Protein AF-A0A8I6SVI6-F1 (afdb_monomer_lite)

InterPro domains:
  IPR007714 CFA20 domain [PF05018] (24-116)
  IPR040441 Cilia- and flagella-associated protein 20/CFAP20DC [PTHR12458] (24-122)

Foldseek 3Di:
DKKKKWWKAQDPPPDDWFKFWFFQFQWPVRATATEIETQPDPDWDQDPRYTYHYDHDDNGTDMDIDPPQCVCCVRPVTGTDDTDDTDGDPRMDTDDIDIDPDDDDLVRDDCSPHPDNPPPPPVPPPDPPDDDD

Structure (mmCIF, N/CA/C/O backbone):
data_AF-A0A8I6SVI6-F1
#
_entry.id   AF-A0A8I6SVI6-F1
#
loop_
_atom_site.group_PDB
_atom_site.id
_atom_site.type_symbol
_atom_site.label_atom_id
_atom_site.label_alt_id
_atom_site.label_comp_id
_atom_site.label_asym_id
_atom_site.label_entity_id
_atom_site.label_seq_id
_atom_site.pdbx_PDB_ins_code
_atom_site.Cartn_x
_atom_site.Cartn_y
_atom_site.Cartn_z
_atom_site.occupancy
_atom_site.B_iso_or_equiv
_atom_site.auth_seq_id
_atom_site.auth_comp_id
_atom_site.auth_asym_id
_atom_site.auth_atom_id
_atom_site.pdbx_PDB_model_num
ATOM 1 N N . MET A 1 1 ? -7.631 -0.195 -13.099 1.00 59.94 1 MET A N 1
ATOM 2 C CA . MET A 1 1 ? -6.552 0.439 -12.311 1.00 59.94 1 MET A CA 1
ATOM 3 C C . MET A 1 1 ? -6.481 -0.371 -11.035 1.00 59.94 1 MET A C 1
ATOM 5 O O . MET A 1 1 ? -7.531 -0.573 -10.458 1.00 59.94 1 MET A O 1
ATOM 9 N N . LEU A 1 2 ? -5.340 -0.926 -10.628 1.00 71.19 2 LEU A N 1
ATOM 10 C CA . LEU A 1 2 ? -5.341 -1.778 -9.433 1.00 71.19 2 LEU A CA 1
ATOM 11 C C . LEU A 1 2 ? -5.183 -0.915 -8.175 1.00 71.19 2 LEU A C 1
ATOM 13 O O . LEU A 1 2 ? -4.125 -0.317 -7.952 1.00 71.19 2 LEU A O 1
ATOM 17 N N . ASN A 1 3 ? -6.232 -0.872 -7.364 1.00 75.69 3 ASN A N 1
ATOM 18 C CA . ASN A 1 3 ? -6.224 -0.308 -6.026 1.00 75.69 3 ASN A CA 1
ATOM 19 C C . ASN A 1 3 ? -6.046 -1.442 -5.014 1.00 75.69 3 ASN A C 1
ATOM 21 O O . ASN A 1 3 ? -6.615 -2.522 -5.150 1.00 75.69 3 ASN A O 1
ATOM 25 N N . CYS A 1 4 ? -5.207 -1.216 -4.012 1.00 75.94 4 CYS A N 1
ATOM 26 C CA . CYS A 1 4 ? -5.018 -2.131 -2.896 1.00 75.94 4 CYS A CA 1
ATOM 27 C C . CYS A 1 4 ? -5.595 -1.463 -1.651 1.00 75.94 4 CYS A C 1
ATOM 29 O O . CYS A 1 4 ? -5.118 -0.398 -1.255 1.00 75.94 4 CYS A O 1
ATOM 31 N N . GLU A 1 5 ? -6.621 -2.069 -1.067 1.00 75.88 5 GLU A N 1
ATOM 32 C CA . GLU A 1 5 ? -7.315 -1.545 0.103 1.00 75.88 5 GLU A CA 1
ATOM 33 C C . GLU A 1 5 ? -7.016 -2.412 1.318 1.00 75.88 5 GLU A C 1
ATOM 35 O O . GLU A 1 5 ? -7.085 -3.648 1.283 1.00 75.88 5 GLU A O 1
ATOM 40 N N . ILE A 1 6 ? -6.607 -1.752 2.398 1.00 76.69 6 ILE A N 1
ATOM 41 C CA . ILE A 1 6 ? -6.081 -2.410 3.588 1.00 76.69 6 ILE A CA 1
ATOM 42 C C . ILE A 1 6 ? -6.712 -1.793 4.811 1.00 76.69 6 ILE A C 1
ATOM 44 O O . ILE A 1 6 ? -6.546 -0.608 5.088 1.00 76.69 6 ILE A O 1
ATOM 48 N N . HIS A 1 7 ? -7.422 -2.626 5.562 1.00 76.19 7 HIS A N 1
ATOM 49 C CA . HIS A 1 7 ? -8.050 -2.234 6.813 1.00 76.19 7 HIS A CA 1
ATOM 50 C C . HIS A 1 7 ? -7.107 -2.598 7.949 1.00 76.19 7 HIS A C 1
ATOM 52 O O . HIS A 1 7 ? -6.901 -3.784 8.249 1.00 76.19 7 HIS A O 1
ATOM 58 N N . TYR A 1 8 ? -6.530 -1.571 8.562 1.00 69.94 8 TYR A N 1
ATOM 59 C CA . TYR A 1 8 ? -5.500 -1.703 9.578 1.00 69.94 8 TYR A CA 1
ATOM 60 C C . TYR A 1 8 ? -5.882 -0.916 10.831 1.00 69.94 8 TYR A C 1
ATOM 62 O O . TYR A 1 8 ? -6.409 0.190 10.766 1.00 69.94 8 TYR A O 1
ATOM 70 N N . ASP A 1 9 ? -5.609 -1.503 11.986 1.00 68.12 9 ASP A N 1
ATOM 71 C CA . ASP A 1 9 ? -5.763 -0.865 13.288 1.00 68.12 9 ASP A CA 1
ATOM 72 C C . ASP A 1 9 ? -4.379 -0.728 13.926 1.00 68.12 9 ASP A C 1
ATOM 74 O O . ASP A 1 9 ? -3.575 -1.677 13.985 1.00 68.12 9 ASP A O 1
ATOM 78 N N . LYS A 1 10 ? -4.087 0.503 14.348 1.00 61.69 10 LYS A N 1
ATOM 79 C CA . LYS A 1 10 ? -2.874 0.836 15.074 1.00 61.69 10 LYS A CA 1
ATOM 80 C C . LYS A 1 10 ? -3.076 0.425 16.525 1.00 61.69 10 LYS A C 1
ATOM 82 O O . LYS A 1 10 ? -3.597 1.181 17.339 1.00 61.69 10 LYS A O 1
ATOM 87 N N . PHE A 1 11 ? -2.567 -0.759 16.858 1.00 55.06 11 PHE A N 1
ATOM 88 C CA . PHE A 1 11 ? -2.551 -1.246 18.231 1.00 55.06 11 PHE A CA 1
ATOM 89 C C . PHE A 1 11 ? -1.974 -0.173 19.170 1.00 55.06 11 PHE A C 1
ATOM 91 O O . PHE A 1 11 ? -0.866 0.321 18.946 1.00 55.06 11 PHE A O 1
ATOM 98 N N . HIS A 1 12 ? -2.737 0.182 20.209 1.00 51.62 12 HIS A N 1
ATOM 99 C CA . HIS A 1 12 ? -2.562 1.343 21.099 1.00 51.62 12 HIS A CA 1
ATOM 100 C C . HIS A 1 12 ? -1.268 1.340 21.951 1.00 51.62 12 HIS A C 1
ATOM 102 O O . HIS A 1 12 ? -1.149 2.065 22.939 1.00 51.62 12 HIS A O 1
ATOM 108 N N . GLN A 1 13 ? -0.256 0.542 21.599 1.00 44.84 13 GLN A N 1
ATOM 109 C CA . GLN A 1 13 ? 1.055 0.626 22.229 1.00 44.84 13 GLN A CA 1
ATOM 110 C C . GLN A 1 13 ? 1.751 1.922 21.806 1.00 44.84 13 GLN A C 1
ATOM 112 O O . GLN A 1 13 ? 2.296 2.052 20.710 1.00 44.84 13 GLN A O 1
ATOM 117 N N . ARG A 1 14 ? 1.751 2.870 22.746 1.00 47.38 14 ARG A N 1
ATOM 118 C CA . ARG A 1 14 ? 2.279 4.244 22.730 1.00 47.38 14 ARG A CA 1
ATOM 119 C C . ARG A 1 14 ? 3.737 4.426 22.249 1.00 47.38 14 ARG A C 1
ATOM 121 O O . ARG A 1 14 ? 4.238 5.540 22.305 1.00 47.38 14 ARG A O 1
ATOM 128 N N . LEU A 1 15 ? 4.434 3.392 21.767 1.00 47.31 15 LEU A N 1
ATOM 129 C CA . LEU A 1 15 ? 5.882 3.429 21.507 1.00 47.31 15 LEU A CA 1
ATOM 130 C C . LEU A 1 15 ? 6.384 2.671 20.265 1.00 47.31 15 LEU A C 1
ATOM 132 O O . LEU A 1 15 ? 7.593 2.649 20.039 1.00 47.31 15 LEU A O 1
ATOM 136 N N . VAL A 1 16 ? 5.529 2.083 19.421 1.00 51.12 16 VAL A N 1
ATOM 137 C CA . VAL A 1 16 ? 6.027 1.304 18.270 1.00 51.12 16 VAL A CA 1
ATOM 138 C C . VAL A 1 16 ? 5.850 2.063 16.955 1.00 51.12 16 VAL A C 1
ATOM 140 O O . VAL A 1 16 ? 4.737 2.345 16.512 1.00 51.12 16 VAL A O 1
ATOM 143 N N . ARG A 1 17 ? 6.972 2.361 16.282 1.00 54.38 17 ARG A N 1
ATOM 144 C CA . ARG A 1 17 ? 6.989 2.781 14.873 1.00 54.38 17 ARG A CA 1
ATOM 145 C C . ARG A 1 17 ? 6.519 1.610 14.007 1.00 54.38 17 ARG A C 1
ATOM 147 O O . ARG A 1 17 ? 7.328 0.809 13.545 1.00 54.38 17 ARG A O 1
ATOM 154 N N . GLY A 1 18 ? 5.210 1.509 13.791 1.00 53.22 18 GLY A N 1
ATOM 155 C CA . GLY A 1 18 ? 4.641 0.609 12.793 1.00 53.22 18 GLY A CA 1
ATOM 156 C C . GLY A 1 18 ? 5.198 0.975 11.419 1.00 53.22 18 GLY A C 1
ATOM 157 O O . GLY A 1 18 ? 4.875 2.029 10.867 1.00 53.22 18 GLY A O 1
ATOM 158 N N . THR A 1 19 ? 6.101 0.147 10.899 1.00 54.97 19 THR A N 1
ATOM 159 C CA . THR A 1 19 ? 6.594 0.273 9.525 1.00 54.97 19 THR A CA 1
ATOM 160 C C . THR A 1 19 ? 5.779 -0.675 8.676 1.00 54.97 19 THR A C 1
ATOM 162 O O . THR A 1 19 ? 5.850 -1.881 8.856 1.00 54.97 19 THR A O 1
ATOM 165 N N . PHE A 1 20 ? 5.000 -0.145 7.753 1.00 58.91 20 PHE A N 1
ATOM 166 C CA . PHE A 1 20 ? 4.199 -0.922 6.829 1.00 58.91 20 PHE A CA 1
ATOM 167 C C . PHE A 1 20 ? 4.955 -1.049 5.499 1.00 58.91 20 PHE A C 1
ATOM 169 O O . PHE A 1 20 ? 4.998 -0.125 4.696 1.00 58.91 20 PHE A O 1
ATOM 176 N N . ARG A 1 21 ? 5.636 -2.169 5.246 1.00 59.94 21 ARG A N 1
ATOM 177 C CA . ARG A 1 21 ? 6.386 -2.344 3.987 1.00 59.94 21 ARG A CA 1
ATOM 178 C C . ARG A 1 21 ? 5.487 -2.906 2.907 1.00 59.94 21 ARG A C 1
ATOM 180 O O . ARG A 1 21 ? 5.402 -4.117 2.794 1.00 59.94 21 ARG A O 1
ATOM 187 N N . LEU A 1 22 ? 4.860 -2.067 2.099 1.00 64.44 22 LEU A N 1
ATOM 188 C CA . LEU A 1 22 ? 3.902 -2.572 1.134 1.00 64.44 22 LEU A CA 1
ATOM 189 C C . LEU A 1 22 ? 4.367 -2.533 -0.324 1.00 64.44 22 LEU A C 1
ATOM 191 O O . LEU A 1 22 ? 4.668 -1.501 -0.896 1.00 64.44 22 LEU A O 1
ATOM 195 N N . ASN A 1 23 ? 4.241 -3.709 -0.929 1.00 61.66 23 ASN A N 1
ATOM 196 C CA . ASN A 1 23 ? 4.236 -4.009 -2.349 1.00 61.66 23 ASN A CA 1
ATOM 197 C C . ASN A 1 23 ? 5.587 -3.953 -3.037 1.00 61.66 23 ASN A C 1
ATOM 199 O O . ASN A 1 23 ? 6.161 -2.896 -3.282 1.00 61.66 23 ASN A O 1
ATOM 203 N N . GLN A 1 24 ? 6.029 -5.149 -3.420 1.00 75.62 24 GLN A N 1
ATOM 204 C CA . GLN A 1 24 ? 6.870 -5.320 -4.584 1.00 75.62 24 GLN A CA 1
ATOM 205 C C . GLN A 1 24 ? 5.981 -5.219 -5.824 1.00 75.62 24 GLN A C 1
ATOM 207 O O . GLN A 1 24 ? 5.146 -6.090 -6.070 1.00 75.62 24 GLN A O 1
ATOM 212 N N . VAL A 1 25 ? 6.153 -4.133 -6.560 1.00 83.12 25 VAL A N 1
ATOM 213 C CA . VAL A 1 25 ? 5.450 -3.827 -7.800 1.00 83.12 25 VAL A CA 1
ATOM 214 C C . VAL A 1 25 ? 6.380 -4.078 -8.974 1.00 83.12 25 VAL A C 1
ATOM 216 O O . VAL A 1 25 ? 7.569 -3.759 -8.899 1.00 83.12 25 VAL A O 1
ATOM 219 N N . LEU A 1 26 ? 5.836 -4.661 -10.037 1.00 87.25 26 LEU A N 1
ATOM 220 C CA . LEU A 1 26 ? 6.501 -4.760 -11.325 1.00 87.25 26 LEU A CA 1
ATOM 221 C C . LEU A 1 26 ? 6.023 -3.621 -12.226 1.00 87.25 26 LEU A C 1
ATOM 223 O O . LEU A 1 26 ? 4.818 -3.413 -12.403 1.00 87.25 26 LEU A O 1
ATOM 227 N N . ASP A 1 27 ? 6.986 -2.906 -12.787 1.00 85.44 27 ASP A N 1
ATOM 228 C CA . ASP A 1 27 ? 6.750 -1.847 -13.762 1.00 85.44 27 ASP A CA 1
ATOM 229 C C . ASP A 1 27 ? 6.896 -2.356 -15.204 1.00 85.44 27 ASP A C 1
ATOM 231 O O . ASP A 1 27 ? 7.511 -3.393 -15.447 1.00 85.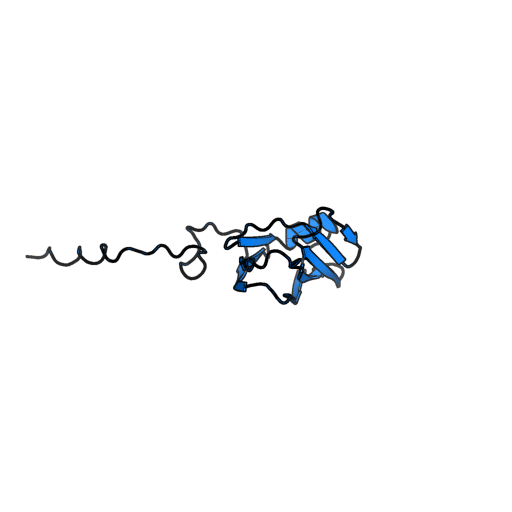44 27 ASP A O 1
ATOM 235 N N . ASP A 1 28 ? 6.413 -1.569 -16.167 1.00 88.19 28 ASP A N 1
ATOM 236 C CA . ASP A 1 28 ? 6.578 -1.761 -17.621 1.00 88.19 28 ASP A CA 1
ATOM 237 C C . ASP A 1 28 ? 8.016 -2.059 -18.084 1.00 88.19 28 ASP A C 1
ATOM 239 O O . ASP A 1 28 ? 8.234 -2.880 -18.974 1.00 88.19 28 ASP A O 1
ATOM 243 N N . HIS A 1 29 ? 9.015 -1.458 -17.443 1.00 87.25 29 HIS A N 1
ATOM 244 C CA . HIS A 1 29 ? 10.430 -1.743 -17.687 1.00 87.25 29 HIS A CA 1
ATOM 245 C C . HIS A 1 29 ? 10.929 -3.039 -17.021 1.00 87.25 29 HIS A C 1
ATOM 247 O O . HIS A 1 29 ? 12.136 -3.239 -16.889 1.00 87.25 29 HIS A O 1
ATOM 253 N N . SER A 1 30 ? 10.026 -3.909 -16.556 1.00 86.19 30 SER A N 1
ATOM 254 C CA . SER A 1 30 ? 10.331 -5.145 -15.818 1.00 86.19 30 SER A CA 1
ATOM 255 C C . SER A 1 30 ? 11.176 -4.919 -14.555 1.00 86.19 30 SER A C 1
ATOM 257 O O . SER A 1 30 ? 11.852 -5.824 -14.058 1.00 86.19 30 SER A O 1
ATOM 259 N N . MET A 1 31 ? 11.140 -3.701 -14.009 1.00 87.06 31 MET A N 1
ATOM 260 C CA . MET A 1 31 ? 11.834 -3.350 -12.776 1.00 87.06 31 MET A CA 1
ATOM 261 C C . MET A 1 31 ? 10.936 -3.604 -11.574 1.00 87.06 31 MET A C 1
ATOM 263 O O . MET A 1 31 ? 9.778 -3.194 -11.542 1.00 87.06 31 MET A O 1
ATOM 267 N N . LYS A 1 32 ? 11.504 -4.253 -10.556 1.00 88.88 32 LYS A N 1
ATOM 268 C CA . LYS A 1 32 ? 10.824 -4.519 -9.289 1.00 88.88 32 LYS A CA 1
ATOM 269 C C . LYS A 1 32 ? 11.055 -3.359 -8.334 1.00 88.88 32 LYS A C 1
ATOM 271 O O . LYS A 1 32 ? 12.180 -3.158 -7.873 1.00 88.88 32 LYS A O 1
ATOM 276 N N . ARG A 1 33 ? 9.992 -2.632 -8.008 1.00 87.81 33 ARG A N 1
ATOM 277 C CA . ARG A 1 33 ?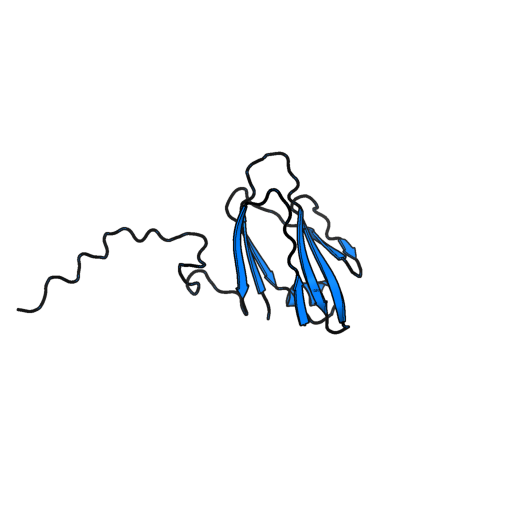 10.025 -1.505 -7.074 1.00 87.81 33 ARG A CA 1
ATOM 278 C C . ARG A 1 33 ? 9.326 -1.852 -5.779 1.00 87.81 33 ARG A C 1
ATOM 280 O O . ARG A 1 33 ? 8.382 -2.634 -5.776 1.00 87.81 33 ARG A O 1
ATOM 287 N N . LYS A 1 34 ? 9.796 -1.289 -4.673 1.00 88.12 34 LYS A N 1
ATOM 288 C CA . LYS A 1 34 ? 9.197 -1.493 -3.356 1.00 88.12 34 LYS A CA 1
ATOM 289 C C . LYS A 1 34 ? 8.664 -0.185 -2.816 1.00 88.12 34 LYS A C 1
ATOM 291 O O . LYS A 1 34 ? 9.396 0.805 -2.761 1.00 88.12 34 LYS A O 1
ATOM 296 N N . PHE A 1 35 ? 7.421 -0.203 -2.357 1.00 87.31 35 PHE A N 1
ATOM 297 C CA . PHE A 1 35 ? 6.877 0.903 -1.587 1.00 87.31 35 PHE A CA 1
ATOM 298 C C . PHE A 1 35 ? 6.947 0.579 -0.090 1.00 87.31 35 PHE A C 1
ATOM 300 O O . PHE A 1 35 ? 6.797 -0.547 0.381 1.00 87.31 35 PHE A O 1
ATOM 307 N N . HIS A 1 36 ? 7.292 1.581 0.695 1.00 84.75 36 HIS A N 1
ATOM 308 C CA . HIS A 1 36 ? 7.440 1.471 2.132 1.00 84.75 36 HIS A CA 1
ATOM 309 C C . HIS A 1 36 ? 6.608 2.582 2.717 1.00 84.75 36 HIS A C 1
ATOM 311 O O . HIS A 1 36 ? 6.921 3.743 2.504 1.00 84.75 36 HIS A O 1
ATOM 317 N N . PHE A 1 37 ? 5.569 2.254 3.458 1.00 81.75 37 PHE A N 1
ATOM 318 C CA . PHE A 1 37 ? 4.752 3.251 4.111 1.00 81.75 37 PHE A CA 1
ATOM 319 C C . PHE A 1 37 ? 5.011 3.216 5.611 1.00 81.75 37 PHE A C 1
ATOM 321 O O . PHE A 1 37 ? 5.150 2.160 6.223 1.00 81.75 37 PHE A O 1
ATOM 328 N N . SER A 1 38 ? 5.144 4.369 6.245 1.00 76.69 38 SER A N 1
ATOM 329 C CA . SER A 1 38 ? 5.489 4.398 7.665 1.00 76.69 38 SER A CA 1
ATOM 330 C C . SER A 1 38 ? 4.847 5.572 8.373 1.00 76.69 38 SER A C 1
ATOM 332 O O . SER A 1 38 ? 4.804 6.670 7.829 1.00 76.69 38 SER A O 1
ATOM 334 N N . ASN A 1 39 ? 4.423 5.332 9.615 1.00 70.69 39 ASN A N 1
ATOM 335 C CA . ASN A 1 39 ? 3.836 6.354 10.482 1.00 70.69 39 ASN A CA 1
ATOM 336 C C . ASN A 1 39 ? 4.877 7.277 11.150 1.00 70.69 39 ASN A C 1
ATOM 338 O O . ASN A 1 39 ? 4.527 8.181 11.897 1.00 70.69 39 ASN A O 1
ATOM 342 N N . GLY A 1 40 ? 6.174 6.996 10.983 1.00 59.69 40 GLY A N 1
ATOM 343 C CA . GLY A 1 40 ? 7.246 7.654 11.742 1.00 59.69 40 GLY A CA 1
ATOM 344 C C . GLY A 1 40 ? 8.102 8.641 10.954 1.00 59.69 40 GLY A C 1
ATOM 345 O O . GLY A 1 40 ? 8.915 9.333 11.561 1.00 59.69 40 GLY A O 1
ATOM 346 N N . ASN A 1 41 ? 7.965 8.687 9.629 1.00 59.84 41 ASN A N 1
ATOM 347 C CA . ASN A 1 41 ? 8.784 9.535 8.769 1.00 59.84 41 ASN A CA 1
ATOM 348 C C . ASN A 1 41 ? 7.883 10.568 8.101 1.00 59.84 41 ASN A C 1
ATOM 350 O O . ASN A 1 41 ? 6.942 10.183 7.423 1.00 59.84 41 ASN A O 1
ATOM 354 N N . ILE A 1 42 ? 8.185 11.855 8.264 1.00 59.31 42 ILE A N 1
ATOM 355 C CA . ILE A 1 42 ? 7.471 12.955 7.586 1.00 59.31 42 ILE A CA 1
ATOM 356 C C . ILE A 1 42 ? 7.996 13.127 6.146 1.00 59.31 42 ILE A C 1
ATOM 358 O O . ILE A 1 42 ? 7.299 13.613 5.258 1.00 59.31 42 ILE A O 1
ATOM 362 N N . VAL A 1 43 ? 9.232 12.689 5.888 1.00 62.34 43 VAL A N 1
ATOM 363 C CA . VAL A 1 43 ? 9.921 12.905 4.613 1.00 62.34 43 VAL A CA 1
ATOM 364 C C . VAL A 1 43 ? 9.675 11.742 3.655 1.00 62.34 43 VAL A C 1
ATOM 366 O O . VAL A 1 43 ? 9.961 10.586 3.970 1.00 62.34 43 VAL A O 1
ATOM 369 N N . LYS A 1 44 ? 9.196 12.067 2.450 1.00 74.94 44 LYS A N 1
ATOM 370 C CA . LYS A 1 44 ? 9.131 11.131 1.324 1.00 74.94 44 LYS A CA 1
ATOM 371 C C . LYS A 1 44 ? 10.537 10.951 0.755 1.00 74.94 44 LYS A C 1
ATOM 373 O O . LYS A 1 44 ? 11.144 11.923 0.312 1.00 74.94 44 LYS A O 1
ATOM 378 N N . LYS A 1 45 ? 11.057 9.722 0.756 1.00 82.56 45 LYS A N 1
ATOM 379 C CA . LYS A 1 45 ? 12.349 9.388 0.136 1.00 82.56 45 LYS A CA 1
ATOM 380 C C . LYS A 1 45 ? 12.097 8.506 -1.073 1.00 82.56 45 LYS A C 1
ATOM 382 O O . LYS A 1 45 ? 11.701 7.357 -0.915 1.00 82.56 45 LYS A O 1
ATOM 387 N N . VAL A 1 46 ? 12.345 9.038 -2.261 1.00 86.25 46 VAL A N 1
ATOM 388 C CA . VAL A 1 46 ? 12.157 8.318 -3.524 1.00 86.25 46 VAL A CA 1
ATOM 389 C C . VAL A 1 46 ? 13.523 7.863 -4.015 1.00 86.25 46 VAL A C 1
ATOM 391 O O . VAL A 1 46 ? 14.355 8.681 -4.398 1.00 86.25 46 VAL A O 1
ATOM 394 N N . GLY A 1 47 ? 13.785 6.563 -3.930 1.00 86.06 47 GLY A N 1
ATOM 395 C CA . GLY A 1 47 ? 14.953 5.924 -4.526 1.00 86.06 47 GLY A CA 1
ATOM 396 C C . GLY A 1 47 ? 14.553 5.116 -5.755 1.00 86.06 47 GLY A C 1
ATOM 397 O O . GLY A 1 47 ? 13.393 4.742 -5.900 1.00 86.06 47 GLY A O 1
ATOM 398 N N . LEU A 1 48 ? 15.522 4.796 -6.615 1.00 84.25 48 LEU A N 1
ATOM 399 C CA . LEU A 1 48 ? 15.297 4.079 -7.879 1.00 84.25 48 LEU A CA 1
ATOM 400 C C . LEU A 1 48 ? 14.523 2.760 -7.702 1.00 84.25 48 LEU A C 1
ATOM 402 O O . LEU A 1 48 ? 13.612 2.485 -8.473 1.00 84.25 48 LEU A O 1
ATOM 406 N N . PHE A 1 49 ? 14.832 1.974 -6.669 1.00 85.62 49 PHE A N 1
ATOM 407 C CA . PHE A 1 49 ? 14.169 0.686 -6.417 1.00 85.62 49 PHE A CA 1
ATOM 408 C C . PHE A 1 49 ? 13.212 0.707 -5.230 1.00 85.62 49 PHE A C 1
ATOM 410 O O . PHE A 1 49 ? 12.305 -0.116 -5.160 1.00 85.62 49 PHE A O 1
ATOM 417 N N . GLU A 1 50 ? 13.417 1.616 -4.280 1.00 87.12 50 GLU A N 1
ATOM 418 C CA . GLU A 1 50 ? 12.657 1.654 -3.034 1.00 87.12 50 GLU A CA 1
ATOM 419 C C . GLU A 1 50 ? 12.194 3.083 -2.760 1.00 87.12 50 GLU A C 1
ATOM 421 O O . GLU A 1 50 ? 12.989 4.025 -2.798 1.00 87.12 50 GLU A O 1
ATOM 426 N N . SER A 1 51 ? 10.905 3.236 -2.471 1.00 87.44 51 SER A N 1
ATOM 427 C CA . SER A 1 51 ? 10.287 4.505 -2.095 1.00 87.44 51 SER A CA 1
ATOM 428 C C . SER A 1 51 ? 9.701 4.420 -0.697 1.00 87.44 51 SER A C 1
ATOM 430 O O . SER A 1 51 ? 8.920 3.520 -0.401 1.00 87.44 51 SER A O 1
ATOM 432 N N . PHE A 1 52 ? 10.036 5.392 0.145 1.00 85.44 52 PHE A N 1
ATOM 433 C CA . PHE A 1 52 ? 9.500 5.556 1.489 1.00 85.44 52 PHE A CA 1
ATOM 434 C C . PHE A 1 52 ? 8.482 6.691 1.497 1.00 85.44 52 PHE A C 1
ATOM 436 O O . PHE A 1 52 ? 8.800 7.837 1.177 1.00 85.44 52 PHE A O 1
ATOM 443 N N . LEU A 1 53 ? 7.256 6.353 1.868 1.00 84.19 53 LEU A N 1
ATOM 444 C CA . LEU A 1 53 ? 6.089 7.207 1.920 1.00 84.19 53 LEU A CA 1
ATOM 445 C C . LEU A 1 53 ? 5.652 7.372 3.378 1.00 84.19 53 LEU A C 1
ATOM 447 O O . LEU A 1 53 ? 5.558 6.418 4.154 1.00 84.19 53 LEU A O 1
ATOM 451 N N . ALA A 1 54 ? 5.417 8.621 3.752 1.00 80.81 54 ALA A N 1
ATOM 452 C CA . ALA A 1 54 ? 4.823 8.978 5.027 1.00 80.81 54 ALA A CA 1
ATOM 453 C C . ALA A 1 54 ? 3.330 8.637 5.005 1.00 80.81 54 ALA A C 1
ATOM 455 O O . ALA A 1 54 ? 2.658 8.913 4.009 1.00 80.81 54 ALA A O 1
ATOM 456 N N . MET A 1 55 ? 2.818 8.074 6.094 1.00 77.12 55 MET A N 1
ATOM 457 C CA . MET A 1 55 ? 1.382 7.977 6.348 1.00 77.12 55 MET A CA 1
ATOM 458 C C . MET A 1 55 ? 1.095 8.493 7.743 1.00 77.12 55 MET A C 1
ATOM 460 O O . MET A 1 55 ? 1.915 8.328 8.639 1.00 77.12 55 MET A O 1
ATOM 464 N N . GLU A 1 56 ? -0.075 9.076 7.923 1.00 75.50 56 GLU A N 1
ATOM 465 C CA . GLU A 1 56 ? -0.577 9.459 9.230 1.00 75.50 56 GLU A CA 1
ATOM 466 C C . GLU A 1 56 ? -1.740 8.532 9.559 1.00 75.50 56 GLU A C 1
ATOM 468 O O . GLU A 1 56 ? -2.681 8.413 8.778 1.00 75.50 56 GLU A O 1
ATOM 473 N N . LEU A 1 57 ? -1.618 7.803 10.668 1.00 75.19 57 LEU A N 1
ATOM 474 C CA . LEU A 1 57 ? -2.618 6.829 11.098 1.00 75.19 57 LEU A CA 1
ATOM 475 C C . LEU A 1 57 ? -3.347 7.383 12.319 1.00 75.19 57 LEU A C 1
ATOM 477 O O . LEU A 1 57 ? -2.695 7.781 13.294 1.00 75.19 57 LEU A O 1
ATOM 481 N N . THR A 1 58 ? -4.675 7.339 12.305 1.00 76.19 58 THR A N 1
ATOM 482 C CA . THR A 1 58 ? -5.487 7.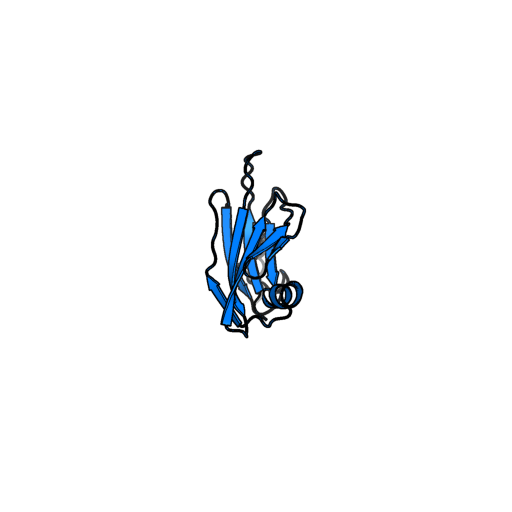651 13.485 1.00 76.19 58 THR A CA 1
ATOM 483 C C . THR A 1 58 ? -5.414 6.487 14.490 1.00 76.19 58 THR A C 1
ATOM 485 O O . THR A 1 58 ? -5.025 5.373 14.124 1.00 76.19 58 THR A O 1
ATOM 488 N N . PRO A 1 59 ? -5.733 6.703 15.779 1.00 72.19 59 PRO A N 1
ATOM 489 C CA . PRO A 1 59 ? -5.758 5.633 16.784 1.00 72.19 59 PRO A CA 1
ATOM 490 C C . PRO A 1 59 ? -6.924 4.636 16.629 1.00 72.19 59 PRO A C 1
ATOM 492 O O . PRO A 1 59 ? -7.081 3.777 17.492 1.00 72.19 59 PRO A O 1
ATOM 495 N N . GLU A 1 60 ? -7.735 4.746 15.576 1.00 78.56 60 GLU A N 1
ATOM 496 C CA . GLU A 1 60 ? -8.893 3.886 15.316 1.00 78.56 60 GLU A CA 1
ATOM 497 C C . GLU A 1 60 ? -8.627 2.891 14.167 1.00 78.56 60 GLU A C 1
ATOM 499 O O . GLU A 1 60 ? -7.493 2.698 13.714 1.00 78.56 60 GLU A O 1
ATOM 504 N N . TRP A 1 61 ? -9.686 2.238 13.676 1.00 79.12 61 TRP A N 1
ATOM 505 C CA . TRP A 1 61 ? -9.627 1.504 12.416 1.00 79.12 61 TRP A CA 1
ATOM 506 C C . TRP A 1 61 ? -9.406 2.479 11.271 1.00 79.12 61 TRP A C 1
ATOM 508 O O . TRP A 1 61 ? -10.204 3.381 11.041 1.00 79.12 61 TRP A O 1
ATOM 518 N N . ASN A 1 62 ? -8.335 2.258 10.528 1.00 79.62 62 ASN A N 1
ATOM 519 C CA . ASN A 1 62 ? -8.005 3.052 9.369 1.00 79.62 62 ASN A CA 1
ATOM 520 C C . ASN A 1 62 ? -8.183 2.216 8.095 1.00 79.62 62 ASN A C 1
ATOM 522 O O . ASN A 1 62 ? -7.828 1.031 8.041 1.00 79.62 62 ASN A O 1
ATOM 526 N N . GLN A 1 63 ? -8.679 2.867 7.050 1.00 80.19 63 GLN A N 1
ATOM 527 C CA . GLN A 1 63 ? -8.742 2.338 5.694 1.00 80.19 63 GLN A CA 1
ATOM 528 C C . GLN A 1 63 ? -7.619 2.979 4.882 1.00 80.19 63 GLN A C 1
ATOM 530 O O . GLN A 1 63 ? -7.583 4.194 4.704 1.00 80.19 63 GLN A O 1
ATOM 535 N N . LEU A 1 64 ? -6.650 2.171 4.449 1.00 80.50 64 LEU A N 1
ATOM 536 C CA . LEU A 1 64 ? -5.585 2.618 3.561 1.00 80.50 64 LEU A CA 1
ATOM 537 C C . LEU A 1 64 ? -5.915 2.191 2.142 1.00 80.50 64 LEU A C 1
ATOM 539 O O . LEU A 1 64 ? -5.905 1.000 1.838 1.00 80.50 64 LEU A O 1
ATOM 543 N N . GLU A 1 65 ? -6.126 3.174 1.281 1.00 84.25 65 GLU A N 1
ATOM 544 C CA . GLU A 1 65 ? -6.344 2.950 -0.138 1.00 84.25 65 GLU A CA 1
ATOM 545 C C . GLU A 1 65 ? -5.109 3.333 -0.932 1.00 84.25 65 GLU A C 1
ATOM 547 O O . GLU A 1 65 ? -4.625 4.468 -0.895 1.00 84.25 65 GLU A O 1
ATOM 552 N N . LEU A 1 66 ? -4.581 2.362 -1.662 1.00 85.00 66 LEU A N 1
ATOM 553 C CA . LEU A 1 66 ? -3.348 2.521 -2.404 1.00 85.00 66 LEU A CA 1
ATOM 554 C C . LEU A 1 66 ? -3.620 2.330 -3.874 1.00 85.00 66 LEU A C 1
ATOM 556 O O . LEU A 1 66 ? -3.688 1.209 -4.376 1.00 85.00 66 LEU A O 1
ATOM 560 N N . ASN A 1 67 ? -3.701 3.451 -4.575 1.00 87.56 67 ASN A N 1
ATOM 561 C CA . ASN A 1 67 ? -3.702 3.444 -6.022 1.00 87.56 67 ASN A CA 1
ATOM 562 C C . ASN A 1 67 ? -2.275 3.194 -6.523 1.00 87.56 67 ASN A C 1
ATOM 564 O O . ASN A 1 67 ? -1.465 4.118 -6.646 1.00 87.56 67 ASN A O 1
ATOM 568 N N . LEU A 1 68 ? -1.958 1.924 -6.784 1.00 86.12 68 LEU A N 1
ATOM 569 C CA . LEU A 1 68 ? -0.612 1.504 -7.175 1.00 86.12 68 LEU A CA 1
ATOM 570 C C . LEU A 1 68 ? -0.203 2.129 -8.508 1.00 86.12 68 LEU A C 1
ATOM 572 O O . LEU A 1 68 ? 0.933 2.567 -8.654 1.00 86.12 68 LEU A O 1
ATOM 576 N N . GLN A 1 69 ? -1.149 2.262 -9.437 1.00 87.19 69 GLN A N 1
ATOM 577 C CA . GLN A 1 69 ? -0.913 2.885 -10.735 1.00 87.19 69 GLN A CA 1
ATOM 578 C C . GLN A 1 69 ? -0.599 4.380 -10.625 1.00 87.19 69 GLN A C 1
ATOM 580 O O . GLN A 1 69 ? 0.290 4.885 -11.312 1.00 87.19 69 GLN A O 1
ATOM 585 N N . HIS A 1 70 ? -1.305 5.103 -9.756 1.00 88.56 70 HIS A N 1
ATOM 586 C CA . HIS A 1 70 ? -1.005 6.507 -9.504 1.00 88.56 70 HIS A CA 1
ATOM 587 C C . HIS A 1 70 ? 0.354 6.666 -8.815 1.00 88.56 70 HIS A C 1
ATOM 589 O O . HIS A 1 70 ? 1.123 7.557 -9.171 1.00 88.56 70 HIS A O 1
ATOM 595 N N . LEU A 1 71 ? 0.674 5.793 -7.856 1.00 87.25 71 LEU A N 1
ATOM 596 C CA . LEU A 1 71 ? 1.941 5.833 -7.128 1.00 87.25 71 LEU A CA 1
ATOM 597 C C . LEU A 1 71 ? 3.147 5.554 -8.031 1.00 87.25 71 LEU A C 1
ATOM 599 O O . LEU A 1 71 ? 4.112 6.316 -7.973 1.00 87.25 71 LEU A O 1
ATOM 603 N N . THR A 1 72 ? 3.099 4.525 -8.885 1.00 87.81 72 THR A N 1
ATOM 604 C CA . THR A 1 72 ? 4.198 4.229 -9.823 1.00 87.81 72 THR A CA 1
ATOM 605 C C . THR A 1 72 ? 4.405 5.376 -10.802 1.00 87.81 72 THR A C 1
ATOM 607 O O . THR A 1 72 ? 5.526 5.858 -10.955 1.00 87.81 72 THR A O 1
ATOM 610 N N . ASN A 1 73 ? 3.321 5.895 -11.385 1.00 90.62 73 ASN A N 1
ATOM 611 C CA . ASN 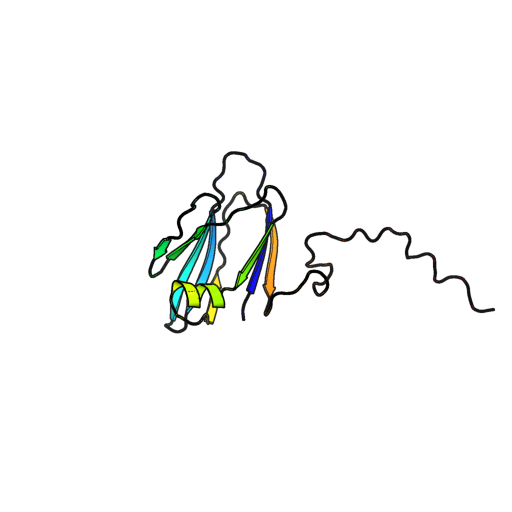A 1 73 ? 3.407 6.983 -12.350 1.00 90.62 73 ASN A CA 1
ATOM 612 C C . ASN A 1 73 ? 3.953 8.265 -11.697 1.00 90.62 73 ASN A C 1
ATOM 614 O O . ASN A 1 73 ? 4.843 8.917 -12.229 1.00 90.62 73 ASN A O 1
ATOM 618 N N . LYS A 1 74 ? 3.491 8.599 -10.487 1.00 89.81 74 LYS A N 1
ATOM 619 C CA . LYS A 1 74 ? 3.918 9.815 -9.784 1.00 89.81 74 LYS A CA 1
ATOM 620 C C . LYS A 1 74 ? 5.368 9.774 -9.305 1.00 89.81 74 LYS A C 1
ATOM 622 O O . LYS A 1 74 ? 6.018 10.814 -9.271 1.00 89.81 74 LYS A O 1
ATOM 627 N N . LEU A 1 75 ? 5.853 8.613 -8.868 1.00 88.25 75 LEU A N 1
ATOM 628 C CA . LEU A 1 75 ? 7.187 8.483 -8.274 1.00 88.25 75 LEU A CA 1
ATOM 629 C C . LEU A 1 75 ? 8.260 8.152 -9.310 1.00 88.25 75 LEU A C 1
ATOM 631 O O . LEU A 1 75 ? 9.402 8.578 -9.158 1.00 88.25 75 LEU A O 1
ATOM 635 N N . TYR A 1 76 ? 7.891 7.406 -10.350 1.00 88.50 76 TYR A N 1
ATOM 636 C CA . TYR A 1 76 ? 8.833 6.830 -11.301 1.00 88.50 76 TYR A CA 1
ATOM 637 C C . TYR A 1 76 ? 8.531 7.158 -12.764 1.00 88.50 76 TYR A C 1
ATOM 639 O O . TYR A 1 76 ? 9.387 6.911 -13.609 1.00 88.50 76 TYR A O 1
ATOM 647 N N . GLY A 1 77 ? 7.356 7.716 -13.075 1.00 89.50 77 GLY A N 1
ATOM 648 C CA . GLY A 1 77 ? 6.936 8.005 -14.451 1.00 89.50 77 GLY A CA 1
ATOM 649 C C . GLY A 1 77 ? 6.596 6.759 -15.273 1.00 89.50 77 GLY A C 1
ATOM 650 O O . GLY A 1 77 ? 6.521 6.836 -16.495 1.00 89.50 77 GLY A O 1
ATOM 651 N N . THR A 1 78 ? 6.419 5.612 -14.617 1.00 89.56 78 THR A N 1
ATOM 652 C CA . THR A 1 78 ? 6.242 4.293 -15.239 1.00 89.56 78 THR A CA 1
ATOM 653 C C . THR A 1 78 ? 4.840 3.741 -15.021 1.00 89.56 78 THR A C 1
ATOM 655 O O . THR A 1 78 ? 4.118 4.116 -14.082 1.00 89.56 78 THR A O 1
ATOM 658 N N . LYS A 1 79 ? 4.432 2.815 -15.893 1.00 89.69 79 LYS A N 1
ATOM 659 C CA . LYS A 1 79 ? 3.142 2.135 -15.766 1.00 89.69 79 LYS A CA 1
ATOM 660 C C . LYS A 1 79 ? 3.250 0.937 -14.827 1.00 89.69 79 LYS A C 1
ATOM 662 O O . LYS A 1 79 ? 4.133 0.096 -14.968 1.00 89.69 79 LYS A O 1
ATOM 667 N N . PHE A 1 80 ? 2.295 0.859 -13.905 1.00 87.31 80 PHE A N 1
ATOM 668 C CA . PHE A 1 80 ? 2.067 -0.315 -13.071 1.00 87.31 80 PHE A CA 1
ATOM 669 C C . PHE A 1 80 ? 1.630 -1.499 -13.937 1.00 87.31 80 PHE A C 1
ATOM 671 O O . PHE A 1 80 ? 0.693 -1.357 -14.728 1.00 87.31 80 PHE A O 1
ATOM 678 N N . GLN A 1 81 ? 2.270 -2.654 -13.757 1.00 89.12 81 GLN A N 1
ATOM 679 C CA . GLN A 1 81 ? 1.892 -3.899 -14.421 1.00 89.12 81 GLN A CA 1
ATOM 680 C C . GLN A 1 81 ? 1.208 -4.855 -13.442 1.00 89.12 81 GLN A C 1
ATOM 682 O O . GLN A 1 81 ? 0.047 -5.210 -13.631 1.00 89.12 81 GLN A O 1
ATOM 687 N N . GLU A 1 82 ? 1.908 -5.245 -12.378 1.00 86.31 82 GLU A N 1
ATOM 688 C CA . GLU A 1 82 ? 1.391 -6.193 -11.392 1.00 86.31 82 GLU A CA 1
ATOM 689 C C . GLU A 1 82 ? 1.962 -5.955 -9.991 1.00 86.31 82 GLU A C 1
ATOM 691 O O . GLU A 1 82 ? 3.025 -5.358 -9.798 1.00 86.31 82 GLU A O 1
ATOM 696 N N . CYS A 1 83 ? 1.245 -6.462 -8.989 1.00 86.75 83 CYS A N 1
ATOM 697 C CA . CYS A 1 83 ? 1.716 -6.523 -7.614 1.00 86.75 83 CYS A CA 1
ATOM 698 C C . CYS A 1 83 ? 2.175 -7.952 -7.316 1.00 86.75 83 CYS A C 1
ATOM 700 O O . CYS A 1 83 ? 1.352 -8.852 -7.178 1.00 86.75 83 CYS A O 1
ATOM 702 N N . THR A 1 84 ? 3.483 -8.160 -7.178 1.00 87.31 84 THR A N 1
ATOM 703 C CA . THR A 1 84 ? 4.054 -9.496 -6.967 1.00 87.31 84 THR A CA 1
ATOM 704 C C . THR A 1 84 ? 3.905 -9.962 -5.518 1.00 87.31 84 THR A C 1
ATOM 706 O O . THR A 1 84 ? 3.659 -11.139 -5.264 1.00 87.31 84 THR A O 1
ATOM 709 N N . ARG A 1 85 ? 4.106 -9.071 -4.533 1.00 85.62 85 ARG A N 1
ATOM 710 C CA . ARG A 1 85 ? 4.133 -9.478 -3.118 1.00 85.62 85 ARG A CA 1
ATOM 711 C C . ARG A 1 85 ? 3.802 -8.350 -2.153 1.00 85.62 85 ARG A C 1
ATOM 713 O O . ARG A 1 85 ? 4.412 -7.286 -2.227 1.00 85.62 85 ARG A O 1
ATOM 720 N N . ILE A 1 86 ? 2.949 -8.642 -1.170 1.00 85.31 86 ILE A N 1
ATOM 721 C CA . ILE A 1 86 ? 2.667 -7.767 -0.025 1.00 85.31 86 ILE A CA 1
ATOM 722 C C . ILE A 1 86 ? 3.477 -8.241 1.186 1.00 85.31 86 ILE A C 1
ATOM 724 O O . ILE A 1 86 ? 3.480 -9.430 1.509 1.00 85.31 86 ILE A O 1
ATOM 728 N N . HIS A 1 87 ? 4.179 -7.326 1.856 1.00 84.75 87 HIS A N 1
ATOM 729 C CA . HIS A 1 87 ? 4.828 -7.599 3.136 1.00 84.75 87 HIS A CA 1
ATOM 730 C C . HIS A 1 87 ? 4.097 -6.834 4.233 1.00 84.75 87 HIS A C 1
ATOM 732 O O . HIS A 1 87 ? 3.706 -5.684 4.067 1.00 84.75 87 HIS A O 1
ATOM 738 N N . ILE A 1 88 ? 3.906 -7.468 5.382 1.00 81.38 88 ILE A N 1
ATOM 739 C CA . ILE A 1 88 ? 3.263 -6.816 6.516 1.00 81.38 88 ILE A CA 1
ATOM 740 C C . ILE A 1 88 ? 4.108 -7.090 7.745 1.00 81.38 88 ILE A C 1
ATOM 742 O O . ILE A 1 88 ? 4.557 -8.214 7.966 1.00 81.38 88 ILE A O 1
ATOM 746 N N . HIS A 1 89 ? 4.408 -6.031 8.489 1.00 76.12 89 HIS A N 1
ATOM 747 C CA . HIS A 1 89 ? 5.243 -6.127 9.675 1.00 76.12 89 HIS A CA 1
ATOM 748 C C . HIS A 1 89 ? 4.452 -6.560 10.908 1.00 76.12 89 HIS A C 1
ATOM 750 O O . HIS A 1 89 ? 3.245 -6.343 10.970 1.00 76.12 89 HIS A O 1
ATOM 756 N N . PRO A 1 90 ? 5.147 -7.092 11.927 1.00 67.19 90 PRO A N 1
ATOM 757 C CA . PRO A 1 90 ? 4.573 -7.291 13.253 1.00 67.19 90 PRO A CA 1
ATOM 758 C C . PRO A 1 90 ? 4.039 -5.978 13.855 1.00 67.19 90 PRO A C 1
ATOM 760 O O . PRO A 1 90 ? 4.506 -4.894 13.499 1.00 67.19 90 PRO A O 1
ATOM 763 N N . ASN A 1 91 ? 3.118 -6.083 14.819 1.00 73.44 91 ASN A N 1
ATOM 764 C CA . ASN A 1 91 ? 2.466 -4.967 15.531 1.00 73.44 91 ASN A CA 1
ATOM 765 C C . ASN A 1 91 ? 1.419 -4.174 14.727 1.00 73.44 91 ASN A C 1
ATOM 767 O O . ASN A 1 91 ? 1.160 -3.009 15.026 1.00 73.44 91 ASN A O 1
ATOM 771 N N . CYS A 1 92 ? 0.780 -4.799 13.738 1.00 74.00 92 CYS A N 1
ATOM 772 C CA . CYS A 1 92 ? -0.457 -4.294 13.145 1.00 74.00 92 CYS A CA 1
ATOM 773 C C . CYS A 1 92 ? -1.597 -5.292 13.360 1.00 74.00 92 CYS A C 1
ATOM 775 O O . CYS A 1 92 ? -1.391 -6.506 13.271 1.00 74.00 92 CYS A O 1
ATOM 777 N N . ARG A 1 93 ? -2.813 -4.789 13.589 1.00 76.88 93 ARG A N 1
ATOM 778 C CA . ARG A 1 93 ? -4.018 -5.614 13.542 1.00 76.88 93 ARG A CA 1
ATOM 779 C C . ARG A 1 93 ? -4.667 -5.432 12.178 1.00 76.88 93 ARG A C 1
ATOM 781 O O . ARG A 1 93 ? -5.096 -4.339 11.828 1.00 76.88 93 ARG A O 1
ATOM 788 N N . LEU A 1 94 ? -4.704 -6.506 11.399 1.00 81.44 94 LEU A N 1
ATOM 789 C CA . LEU A 1 94 ? -5.349 -6.515 10.091 1.00 81.44 94 LEU A CA 1
ATOM 790 C C . LEU A 1 94 ? -6.770 -7.031 10.240 1.00 81.44 94 LEU A C 1
ATOM 792 O O . LEU A 1 94 ? -7.003 -8.014 10.944 1.00 81.44 94 LEU A O 1
ATOM 796 N N . ARG A 1 95 ? -7.706 -6.398 9.539 1.00 82.69 95 ARG A N 1
ATOM 797 C CA . ARG A 1 95 ? -9.058 -6.941 9.392 1.00 82.69 95 ARG A CA 1
ATOM 798 C C . ARG A 1 95 ? -9.246 -7.562 8.023 1.00 82.69 95 ARG A C 1
ATOM 800 O O . ARG A 1 95 ? -9.735 -8.683 7.935 1.00 82.69 95 ARG A O 1
ATOM 807 N N . ARG A 1 96 ? -8.894 -6.823 6.967 1.00 81.75 96 ARG A N 1
ATOM 808 C CA . ARG A 1 96 ? -9.107 -7.211 5.567 1.00 81.75 96 ARG A CA 1
ATOM 809 C C . ARG A 1 96 ? -8.044 -6.583 4.676 1.00 81.75 96 ARG A C 1
ATOM 811 O O . ARG A 1 96 ? -7.585 -5.475 4.949 1.00 81.75 96 ARG A O 1
ATOM 818 N N . ILE A 1 97 ? -7.691 -7.313 3.626 1.00 85.00 97 ILE A N 1
ATOM 819 C CA . ILE A 1 97 ? -6.856 -6.857 2.516 1.00 85.00 97 ILE A CA 1
ATOM 820 C C . ILE A 1 97 ? -7.536 -7.348 1.254 1.00 85.00 97 ILE A C 1
ATOM 822 O O . ILE A 1 97 ? -7.803 -8.545 1.136 1.00 85.00 97 ILE A O 1
ATOM 826 N N . TYR A 1 98 ? -7.823 -6.440 0.336 1.00 85.88 98 TYR A N 1
ATOM 827 C CA . TYR A 1 98 ? -8.391 -6.788 -0.956 1.00 85.88 98 TYR A CA 1
ATOM 828 C C . TYR A 1 98 ? -7.856 -5.860 -2.037 1.00 85.88 98 TYR A C 1
ATOM 830 O O . TYR A 1 98 ? -7.311 -4.788 -1.768 1.00 85.88 98 TYR A O 1
ATOM 838 N N . PHE A 1 99 ? -7.978 -6.321 -3.274 1.00 85.88 99 PHE A N 1
ATOM 839 C CA . PHE A 1 99 ? -7.705 -5.513 -4.447 1.00 85.88 99 PHE A CA 1
ATOM 840 C C . PHE A 1 99 ? -9.028 -5.111 -5.088 1.00 85.88 99 PHE A C 1
ATOM 842 O O . PHE A 1 99 ? -9.953 -5.922 -5.159 1.00 85.88 99 PHE A O 1
ATOM 849 N N . SER A 1 100 ? -9.105 -3.868 -5.539 1.00 85.25 100 SER A N 1
ATOM 850 C CA . SER A 1 100 ? -10.259 -3.278 -6.206 1.00 85.25 100 SER A CA 1
ATOM 851 C C . SER A 1 100 ? -9.820 -2.640 -7.527 1.00 85.25 100 SER A C 1
ATOM 853 O O . SER A 1 100 ? -8.697 -2.156 -7.665 1.00 85.25 100 SER A O 1
ATOM 855 N N . ASP A 1 101 ? -10.696 -2.655 -8.532 1.00 81.94 101 ASP A N 1
ATOM 856 C CA . ASP A 1 101 ? -10.405 -2.062 -9.850 1.00 81.94 101 ASP A CA 1
ATOM 857 C C . ASP A 1 101 ? -10.650 -0.546 -9.904 1.00 81.94 101 ASP A C 1
ATOM 859 O O . ASP A 1 101 ? -10.190 0.151 -10.820 1.00 81.94 101 ASP A O 1
ATOM 863 N N . LYS A 1 102 ? -11.423 -0.047 -8.939 1.00 78.75 102 LYS A N 1
ATOM 864 C CA . LYS A 1 102 ? -11.796 1.353 -8.757 1.00 78.75 102 LYS A CA 1
ATOM 865 C C . LYS A 1 102 ? -11.983 1.638 -7.268 1.00 78.75 102 LYS A C 1
ATOM 867 O O . LYS A 1 102 ? -12.100 0.712 -6.473 1.00 78.75 102 LYS A O 1
ATOM 872 N N . HIS A 1 103 ? -11.998 2.918 -6.911 1.00 79.75 103 HIS A N 1
ATOM 873 C CA . HIS A 1 103 ? -12.466 3.345 -5.596 1.00 79.75 103 HIS A CA 1
ATOM 874 C C . HIS A 1 103 ? -13.971 3.069 -5.517 1.00 79.75 103 HIS A C 1
ATOM 876 O O . HIS A 1 103 ? -14.707 3.465 -6.427 1.00 79.75 103 HIS A O 1
ATOM 882 N N . TYR A 1 104 ? -14.394 2.338 -4.492 1.00 78.75 104 TYR A N 1
ATOM 883 C CA . TYR A 1 104 ? -15.800 2.065 -4.231 1.00 78.75 104 TYR A CA 1
ATOM 884 C C . TYR A 1 104 ? -16.220 2.819 -2.972 1.00 78.75 104 TYR A C 1
ATOM 886 O O . TYR A 1 104 ? -15.574 2.701 -1.934 1.00 78.75 104 TYR A O 1
ATOM 894 N N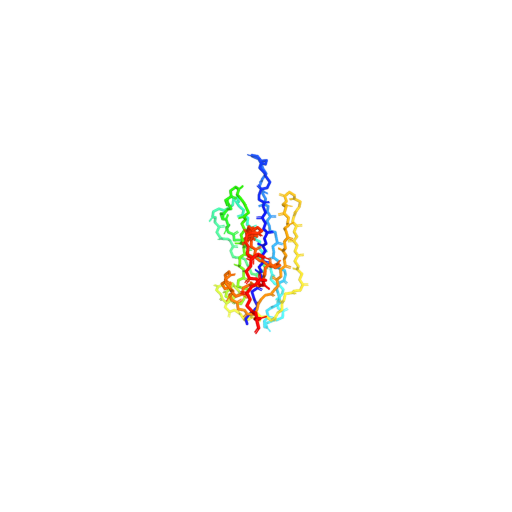 . ASP A 1 105 ? -17.324 3.555 -3.061 1.00 76.56 105 ASP A N 1
ATOM 895 C CA . ASP A 1 105 ? -17.921 4.202 -1.897 1.00 76.56 105 ASP A CA 1
ATOM 896 C C . ASP A 1 105 ? -18.546 3.164 -0.952 1.00 76.56 105 ASP A C 1
ATOM 898 O O . ASP A 1 105 ? -18.959 2.075 -1.369 1.00 76.56 105 ASP A O 1
ATOM 902 N N . GLU A 1 106 ? -18.699 3.517 0.328 1.00 73.62 106 GLU A N 1
ATOM 903 C CA . GLU A 1 106 ? -19.268 2.620 1.346 1.00 73.62 106 GLU A CA 1
ATOM 904 C C . GLU A 1 106 ? -20.660 2.078 0.980 1.00 73.62 106 GLU A C 1
ATOM 906 O O . GLU A 1 106 ? -21.019 0.981 1.402 1.00 73.62 106 GLU A O 1
ATOM 911 N N . CYS A 1 107 ? -21.444 2.816 0.190 1.00 73.19 107 CYS A N 1
ATOM 912 C CA . CYS A 1 107 ? -22.764 2.392 -0.280 1.00 73.19 107 CYS A CA 1
ATOM 913 C C . CYS A 1 107 ? -22.697 1.261 -1.318 1.00 73.19 107 CYS A C 1
ATOM 915 O O . CYS A 1 107 ? -23.591 0.416 -1.351 1.00 73.19 107 CYS A O 1
ATOM 917 N N . GLU A 1 108 ? -21.655 1.245 -2.154 1.00 78.75 108 GLU A N 1
ATOM 918 C CA . GLU A 1 108 ? -21.445 0.227 -3.190 1.00 78.75 108 GLU A CA 1
ATOM 919 C C . GLU A 1 108 ? -20.725 -1.010 -2.637 1.00 78.75 108 GLU A C 1
ATOM 921 O O . GLU A 1 108 ? -20.846 -2.102 -3.199 1.00 78.75 108 GLU A O 1
ATOM 926 N N . LEU A 1 109 ? -19.988 -0.864 -1.527 1.00 79.38 109 LEU A N 1
ATOM 927 C CA . LEU A 1 109 ? -19.332 -1.991 -0.874 1.00 79.38 109 LEU A CA 1
ATOM 928 C C . LEU A 1 109 ? -20.372 -2.980 -0.331 1.00 79.38 109 LEU A C 1
ATOM 930 O O . LEU A 1 109 ? -21.285 -2.592 0.400 1.00 79.38 109 LEU A O 1
ATOM 934 N N . PRO A 1 110 ? -20.194 -4.290 -0.557 1.00 78.06 110 PRO A N 1
ATOM 935 C CA . PRO A 1 110 ? -20.936 -5.297 0.188 1.00 78.06 110 PRO A CA 1
ATOM 936 C C . PRO A 1 110 ? -20.699 -5.148 1.698 1.00 78.06 110 PRO A C 1
ATOM 938 O O . PRO A 1 110 ? -19.605 -4.777 2.131 1.00 78.06 110 PRO A O 1
ATOM 941 N N . ASP A 1 111 ? -21.678 -5.524 2.527 1.00 71.38 111 ASP A N 1
ATOM 942 C CA . ASP A 1 111 ? -21.572 -5.445 3.998 1.00 71.38 111 ASP A CA 1
ATOM 943 C C . ASP A 1 111 ? -20.359 -6.220 4.557 1.00 71.38 111 ASP A C 1
ATOM 945 O O . ASP A 1 111 ? -19.816 -5.898 5.618 1.00 71.38 111 ASP A O 1
ATOM 949 N N . LEU A 1 112 ? -19.881 -7.223 3.812 1.00 72.25 112 LEU A N 1
ATOM 950 C CA . LEU A 1 112 ? -18.669 -7.968 4.137 1.00 72.25 112 LEU A CA 1
ATOM 951 C C . LEU A 1 112 ? -17.393 -7.133 4.001 1.00 72.25 112 LEU A C 1
ATOM 953 O O . LEU A 1 112 ? -16.400 -7.512 4.602 1.00 72.25 112 LEU A O 1
ATOM 957 N N . PHE A 1 113 ? -17.387 -6.027 3.260 1.00 69.94 113 PHE A N 1
ATOM 958 C CA . PHE A 1 113 ? -16.212 -5.177 3.070 1.00 69.94 113 PHE A CA 1
ATOM 959 C C . PHE A 1 113 ? -16.290 -3.875 3.868 1.00 69.94 113 PHE A C 1
ATOM 961 O O . PHE A 1 113 ? -15.242 -3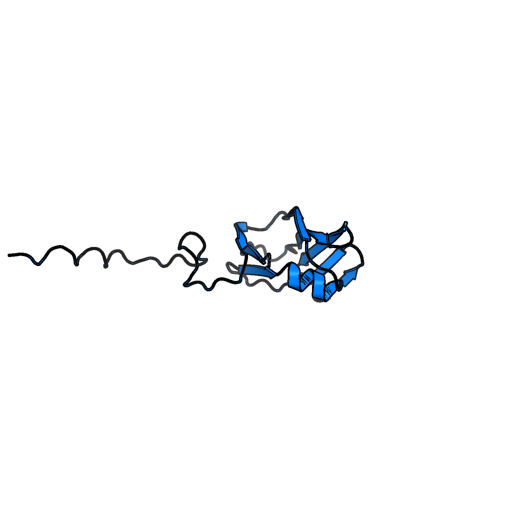.416 4.310 1.00 69.94 113 PHE A O 1
ATOM 968 N N . LYS A 1 114 ? -17.489 -3.380 4.210 1.00 72.56 114 LYS A N 1
ATOM 969 C CA . LYS A 1 114 ? -17.673 -2.152 5.010 1.00 72.56 114 LYS A CA 1
ATOM 970 C C . LYS A 1 114 ? -16.894 -2.165 6.334 1.00 72.56 114 LYS A C 1
ATOM 972 O O . LYS A 1 114 ? -16.840 -3.190 7.039 1.00 72.56 114 LYS A O 1
ATOM 977 N N . LEU A 1 115 ? -16.281 -1.021 6.659 1.00 67.06 115 LEU A N 1
ATOM 978 C CA . LEU A 1 115 ? -15.490 -0.812 7.875 1.00 67.06 115 LEU A CA 1
ATOM 979 C C . LEU A 1 115 ? -16.399 -0.856 9.111 1.00 67.06 115 LEU A C 1
ATOM 981 O O . LEU A 1 115 ? -16.176 -1.653 10.028 1.00 67.06 115 LEU A O 1
ATOM 985 N N . PHE A 1 116 ? -17.492 -0.099 9.084 1.00 65.88 116 PHE A N 1
ATOM 986 C CA . PHE A 1 116 ? -18.534 -0.148 10.100 1.00 65.88 116 PHE A CA 1
ATOM 987 C C . PHE A 1 116 ? -19.629 -1.104 9.644 1.00 65.88 116 PHE A C 1
ATOM 989 O O . PHE A 1 116 ? -20.229 -0.944 8.582 1.00 65.88 116 PHE A O 1
ATOM 996 N N . ARG A 1 117 ? -19.876 -2.150 10.438 1.00 57.09 117 ARG A N 1
ATOM 997 C CA . ARG A 1 117 ? -21.093 -2.936 10.258 1.00 57.09 117 ARG A CA 1
ATOM 998 C C . ARG A 1 117 ? -22.212 -2.013 10.726 1.00 57.09 117 ARG A C 1
ATOM 1000 O O . ARG A 1 117 ? -22.235 -1.668 11.902 1.00 57.09 117 ARG A O 1
ATOM 1007 N N . SER A 1 118 ? -23.091 -1.585 9.824 1.00 48.56 118 SER A N 1
ATOM 1008 C CA . SER A 1 118 ? -24.395 -1.089 10.254 1.00 48.56 118 SER A CA 1
ATOM 1009 C C . SER A 1 118 ? -25.008 -2.233 11.056 1.00 48.56 118 SER A C 1
ATOM 1011 O O . SER A 1 118 ? -25.289 -3.303 10.511 1.00 48.56 118 SER A O 1
ATOM 1013 N N . GLU A 1 119 ? -25.113 -2.067 12.372 1.00 52.59 119 GLU A N 1
ATOM 1014 C CA . GLU A 1 119 ? -26.063 -2.855 13.134 1.00 52.59 119 GLU A CA 1
ATOM 1015 C C . GLU A 1 119 ? -27.420 -2.477 12.555 1.00 52.59 119 GLU A C 1
ATOM 1017 O O . GLU A 1 119 ? -27.967 -1.417 12.850 1.00 52.59 119 GLU A O 1
ATOM 1022 N N . LYS A 1 120 ? -27.937 -3.300 11.641 1.00 45.28 120 LYS A N 1
ATOM 1023 C CA . LYS A 1 120 ? -29.368 -3.279 11.390 1.00 45.28 120 LYS A CA 1
ATOM 1024 C C . LYS A 1 120 ? -29.983 -3.665 12.725 1.00 45.28 120 LYS A C 1
ATOM 1026 O O . LYS A 1 120 ? -29.840 -4.812 13.154 1.00 45.28 120 LYS A O 1
ATOM 1031 N N . SER A 1 121 ? -30.578 -2.694 13.409 1.00 43.75 121 SER A N 1
ATOM 1032 C CA . SER A 1 121 ? -31.435 -2.979 14.547 1.00 43.75 121 SER A CA 1
ATOM 1033 C C . SER A 1 121 ? -32.469 -4.026 14.104 1.00 43.75 121 SER A C 1
ATOM 1035 O O . SER A 1 121 ? -32.957 -3.970 12.967 1.00 43.75 121 SER A O 1
ATOM 1037 N N . PRO A 1 122 ? -32.798 -5.010 14.954 1.00 48.78 122 PRO A N 1
ATOM 1038 C CA . PRO A 1 122 ? -33.710 -6.101 14.607 1.00 48.78 122 PRO A CA 1
ATOM 1039 C C . PRO A 1 122 ? -35.171 -5.661 14.356 1.00 48.78 122 PRO A C 1
ATOM 1041 O O . PRO A 1 122 ? -36.029 -6.512 14.147 1.00 48.78 122 PRO A O 1
ATOM 1044 N N . ASP A 1 123 ? -35.465 -4.359 14.301 1.00 47.44 123 ASP A N 1
ATOM 1045 C CA . ASP A 1 123 ? -36.822 -3.803 14.204 1.00 47.44 123 ASP A CA 1
ATOM 1046 C C . ASP A 1 123 ? -37.411 -3.766 12.781 1.00 47.44 123 ASP A C 1
ATOM 1048 O O . ASP A 1 123 ? -38.551 -3.351 12.597 1.00 47.44 123 ASP A O 1
ATOM 1052 N N . SER A 1 124 ? -36.683 -4.222 11.755 1.00 49.41 124 SER A N 1
ATOM 1053 C CA . SER A 1 124 ? -37.194 -4.265 10.367 1.00 49.41 124 SER A CA 1
ATOM 1054 C C . SER A 1 124 ? -37.807 -5.611 9.947 1.00 49.41 124 SER A C 1
ATOM 1056 O O . SER A 1 124 ? -38.227 -5.751 8.804 1.00 49.41 124 SER A O 1
ATOM 1058 N N . LEU A 1 125 ? -37.907 -6.593 10.854 1.00 51.97 125 LEU A N 1
ATOM 1059 C CA . LEU A 1 125 ? -38.486 -7.920 10.569 1.00 51.97 125 LEU A CA 1
ATOM 1060 C C . LEU A 1 125 ? -39.977 -8.067 10.945 1.00 51.97 125 LEU A C 1
ATOM 1062 O O . LEU A 1 125 ? -40.511 -9.169 10.863 1.00 51.97 125 LEU A O 1
ATOM 1066 N N . LEU A 1 126 ? -40.670 -6.990 11.337 1.00 54.81 126 LEU A N 1
ATOM 1067 C CA . LEU A 1 126 ? -42.077 -7.036 11.777 1.00 54.81 126 LEU A CA 1
ATOM 1068 C C . LEU A 1 126 ? -43.049 -6.237 10.886 1.00 54.81 126 LEU A C 1
ATOM 1070 O O . LEU A 1 126 ? -43.971 -5.608 11.399 1.00 54.81 126 LEU A O 1
ATOM 1074 N N . GLN A 1 127 ? -42.880 -6.253 9.558 1.00 52.66 127 GLN A N 1
ATOM 1075 C CA . GLN A 1 127 ? -43.862 -5.639 8.641 1.00 52.66 127 GLN A CA 1
ATOM 1076 C C . GLN A 1 127 ? -44.402 -6.538 7.516 1.00 52.66 127 GLN A C 1
ATOM 1078 O O . GLN A 1 127 ? -45.170 -6.044 6.700 1.00 52.66 127 GLN A O 1
ATOM 1083 N N . ASP A 1 128 ? -44.140 -7.851 7.531 1.00 45.97 128 ASP A N 1
ATOM 1084 C CA . ASP A 1 128 ? -44.651 -8.776 6.496 1.00 45.97 128 ASP A CA 1
ATOM 1085 C C . ASP A 1 128 ? -45.716 -9.775 6.999 1.00 45.97 128 ASP A C 1
ATOM 1087 O O . ASP A 1 128 ? -45.911 -10.840 6.420 1.00 45.97 128 ASP A O 1
ATOM 1091 N N . THR A 1 129 ? -46.455 -9.453 8.068 1.00 55.53 129 THR A N 1
ATOM 1092 C CA . THR A 1 129 ? -47.627 -10.251 8.490 1.00 55.53 129 THR A CA 1
ATOM 1093 C C . THR A 1 129 ? -48.842 -9.372 8.776 1.00 55.53 129 THR A C 1
ATOM 1095 O O . THR A 1 129 ? -49.276 -9.253 9.919 1.00 55.53 129 THR A O 1
ATOM 1098 N N . SER A 1 130 ? -49.376 -8.685 7.766 1.00 53.91 130 SER A N 1
ATOM 1099 C CA . SER A 1 130 ? -50.793 -8.272 7.743 1.00 53.91 130 SER A CA 1
ATOM 1100 C C . SER A 1 130 ? -51.145 -7.572 6.433 1.00 53.91 130 SER A C 1
ATOM 1102 O O . SER A 1 130 ? -51.096 -6.348 6.336 1.00 53.91 130 SER A O 1
ATOM 1104 N N . ARG A 1 131 ? -51.519 -8.366 5.430 1.00 52.25 131 ARG A N 1
ATOM 1105 C CA . ARG A 1 131 ? -52.553 -8.058 4.431 1.00 52.25 131 ARG A CA 1
ATOM 1106 C C . ARG A 1 131 ? -52.593 -9.209 3.442 1.00 52.25 131 ARG A C 1
ATOM 1108 O O . ARG A 1 131 ? -51.682 -9.332 2.641 1.00 52.25 131 ARG A O 1
ATOM 1115 N N . ASP A 1 132 ? -53.592 -10.061 3.612 1.00 48.19 132 ASP A N 1
ATOM 1116 C CA . ASP A 1 132 ? -54.447 -10.577 2.544 1.00 48.19 132 ASP A CA 1
ATOM 1117 C C . ASP A 1 132 ? -55.598 -11.307 3.259 1.00 48.19 132 ASP A C 1
ATOM 1119 O O . ASP A 1 132 ? -55.426 -12.413 3.777 1.00 48.19 132 ASP A O 1
ATOM 1123 N N . ASP A 1 133 ? -56.715 -10.582 3.398 1.00 48.59 133 ASP A N 1
ATOM 1124 C CA . ASP A 1 133 ? -58.055 -11.131 3.654 1.00 48.59 133 ASP A CA 1
ATOM 1125 C C . ASP A 1 133 ? -58.602 -11.769 2.365 1.00 48.59 133 ASP A C 1
ATOM 1127 O O . ASP A 1 133 ? -58.345 -11.198 1.275 1.00 48.59 133 ASP A O 1
#

pLDDT: mean 73.73, std 13.8, range [43.75, 90.62]

Organism: Cimex lectularius (NCBI:txid79782)

Sequence (133 aa):
MLNCEIHYDKFHQRLVRGTFRLNQVLDDHSMKRKFHFSNGNIVKKVGLFESFLAMELTPEWNQLELNLQHLTNKLYGTKFQECTRIHIHPNCRLRRIYFSDKHYDECELPDLFKLFRSEKSPDSLLQDTSRDD

Secondary structure (DSSP, 8-state):
--EEEEEEE----TT---EE---EEEETTS-EEEEEEESS--S-EE-SSEEEEE----SSEEEEEEEHHHHHHHHHS--EEEEEE----SS-EEEEEEEESS---TTTS-TTT-SS-----GGGSSSSS----

Radius of gyration: 19.59 Å; chains: 1; bounding box: 73×24×40 Å